Protein AF-B6VW07-F1 (afdb_monomer_lite)

Organism: NCBI:txid483217

Sequence (89 aa):
MEALFSCKKGFHIRVNNLRHVVILFDALLENSFIQSRWQSVLDKGRFLQSKDGARFITASNLSSALSAVRNNKTSVICGIKRIIKELVL

Secondary structure (DSSP, 8-state):
-HHHHTT-TT--EEES-HHHHHHHHHHHHHTTSS-TTHHHHHHHTT-EEETTSSSBPPHHHHHHHHHHHHT---HHHHHHHHHHHHTT-

Structure (mmCIF, N/CA/C/O backbone):
data_AF-B6VW07-F1
#
_entry.id   AF-B6VW07-F1
#
loop_
_atom_site.group_PDB
_atom_site.id
_atom_site.type_symbol
_atom_site.label_atom_id
_atom_site.label_alt_id
_atom_site.label_comp_id
_atom_site.label_asym_id
_atom_site.label_entity_id
_atom_site.label_seq_id
_atom_site.pdbx_PDB_ins_code
_atom_site.Cartn_x
_atom_site.Cartn_y
_atom_site.Cartn_z
_atom_site.occupancy
_atom_site.B_iso_or_equiv
_atom_site.auth_seq_id
_atom_site.auth_comp_id
_atom_site.auth_asym_id
_atom_site.auth_atom_id
_atom_site.pdbx_PDB_model_num
ATOM 1 N N . MET A 1 1 ? -10.303 0.771 -10.336 1.00 80.31 1 MET A N 1
ATOM 2 C CA . MET A 1 1 ? -9.908 0.615 -8.914 1.00 80.31 1 MET A CA 1
ATOM 3 C C . MET A 1 1 ? -10.282 -0.747 -8.360 1.00 80.31 1 MET A C 1
ATOM 5 O O . MET A 1 1 ? -9.484 -1.288 -7.613 1.00 80.31 1 MET A O 1
ATOM 9 N N . GLU A 1 2 ? -11.406 -1.336 -8.772 1.00 90.38 2 GLU A N 1
ATOM 10 C CA . GLU A 1 2 ? -11.821 -2.687 -8.358 1.00 90.38 2 GLU A CA 1
ATOM 11 C C . GLU A 1 2 ? -10.705 -3.733 -8.461 1.00 90.38 2 GLU A C 1
ATOM 13 O O . GLU A 1 2 ? -10.429 -4.409 -7.482 1.00 90.38 2 GLU A O 1
ATOM 18 N N . ALA A 1 3 ? -9.973 -3.784 -9.581 1.00 92.69 3 ALA A N 1
ATOM 19 C CA . ALA A 1 3 ? -8.865 -4.727 -9.769 1.00 92.69 3 ALA A CA 1
ATOM 20 C C . ALA A 1 3 ? -7.740 -4.616 -8.715 1.00 92.69 3 ALA A C 1
ATOM 22 O O . ALA A 1 3 ? -7.079 -5.611 -8.421 1.00 92.69 3 ALA A O 1
ATOM 23 N N . LEU A 1 4 ? -7.519 -3.421 -8.149 1.00 93.69 4 LEU A N 1
ATOM 24 C CA . LEU A 1 4 ? -6.542 -3.207 -7.079 1.00 93.69 4 LEU A CA 1
ATOM 25 C C . LEU A 1 4 ? -7.046 -3.814 -5.767 1.00 93.69 4 LEU A C 1
ATOM 27 O O . LEU A 1 4 ? -6.334 -4.579 -5.125 1.00 93.69 4 LEU A O 1
ATOM 31 N N . PHE A 1 5 ? -8.286 -3.494 -5.393 1.00 91.75 5 PHE A N 1
ATOM 32 C CA . PHE A 1 5 ? -8.891 -3.958 -4.144 1.00 91.75 5 PHE A CA 1
ATOM 33 C C . PHE A 1 5 ? -9.271 -5.442 -4.182 1.00 91.75 5 PHE A C 1
ATOM 35 O O . PHE A 1 5 ? -9.208 -6.113 -3.158 1.00 91.75 5 PHE A O 1
ATOM 42 N N . SER A 1 6 ? -9.552 -5.992 -5.364 1.00 93.62 6 SER A N 1
ATOM 43 C CA . SER A 1 6 ? -9.741 -7.428 -5.579 1.00 93.62 6 SER A CA 1
ATOM 44 C C . SER A 1 6 ? -8.420 -8.202 -5.683 1.00 93.62 6 SER A C 1
ATOM 46 O O . SER A 1 6 ? -8.443 -9.393 -5.984 1.00 93.62 6 SER A O 1
ATOM 48 N N . CYS A 1 7 ? -7.268 -7.536 -5.525 1.00 93.94 7 CYS A N 1
ATOM 49 C CA . CYS A 1 7 ? -5.936 -8.131 -5.664 1.00 93.94 7 CYS A CA 1
ATOM 50 C C . CYS A 1 7 ? -5.758 -8.922 -6.978 1.00 93.94 7 CYS A C 1
ATOM 52 O O . CYS A 1 7 ? -5.182 -10.013 -6.992 1.00 93.94 7 CYS A O 1
ATOM 54 N N . LYS A 1 8 ? -6.276 -8.395 -8.098 1.00 96.56 8 LYS A N 1
ATOM 55 C CA . LYS A 1 8 ? -6.279 -9.094 -9.391 1.00 96.56 8 LYS A CA 1
ATOM 56 C C . LYS A 1 8 ? -4.848 -9.391 -9.850 1.00 96.56 8 LYS A C 1
ATOM 58 O O . LYS A 1 8 ? -4.053 -8.480 -10.063 1.00 96.56 8 LYS A O 1
ATOM 63 N N . LYS A 1 9 ? -4.523 -10.667 -10.073 1.00 93.31 9 LYS A N 1
ATOM 64 C CA . LYS A 1 9 ? -3.184 -11.091 -10.517 1.00 93.31 9 LYS A CA 1
ATOM 65 C C . LYS A 1 9 ? -2.774 -10.390 -11.820 1.00 93.31 9 LYS A C 1
ATOM 67 O O . LYS A 1 9 ? -3.558 -10.315 -12.762 1.00 93.31 9 LYS A O 1
ATOM 72 N N . GLY A 1 10 ? -1.536 -9.893 -11.866 1.00 94.06 10 GLY A N 1
ATOM 73 C CA . GLY A 1 10 ? -0.963 -9.199 -13.027 1.00 94.06 10 GLY A CA 1
ATOM 74 C C . GLY A 1 10 ? -1.412 -7.742 -13.193 1.00 94.06 10 GLY A C 1
ATOM 75 O O . GLY A 1 10 ? -0.818 -7.012 -13.986 1.00 94.06 10 GLY A O 1
ATOM 76 N N . PHE A 1 11 ? -2.411 -7.290 -12.430 1.00 96.19 11 PHE A N 1
ATOM 77 C CA . PHE A 1 11 ? -2.788 -5.883 -12.397 1.00 96.19 11 PHE A CA 1
ATOM 78 C C . PHE A 1 11 ? -1.721 -5.063 -11.669 1.00 96.19 11 PHE A C 1
ATOM 80 O O . PHE A 1 11 ? -1.194 -5.483 -10.645 1.00 96.19 11 PHE A O 1
ATOM 87 N N . HIS A 1 12 ? -1.431 -3.872 -12.178 1.00 96.50 12 HIS A N 1
ATOM 88 C CA . HIS A 1 12 ? -0.637 -2.871 -11.480 1.00 96.50 12 HIS A CA 1
ATOM 89 C C . HIS A 1 12 ? -1.025 -1.478 -11.973 1.00 96.50 12 HIS A C 1
ATOM 91 O O . HIS A 1 12 ? -1.557 -1.317 -13.073 1.00 96.50 12 HIS A O 1
ATOM 97 N N . ILE A 1 13 ? -0.762 -0.464 -11.155 1.00 96.19 13 ILE A N 1
ATOM 98 C CA . ILE A 1 13 ? -1.007 0.938 -11.490 1.00 96.19 13 ILE A CA 1
ATOM 99 C C . ILE A 1 13 ? 0.242 1.776 -11.223 1.00 96.19 13 ILE A C 1
ATOM 101 O O . ILE A 1 13 ? 0.960 1.556 -10.247 1.00 96.19 13 ILE A O 1
ATOM 105 N N . ARG A 1 14 ? 0.496 2.763 -12.086 1.00 96.81 14 ARG A N 1
ATOM 106 C CA . ARG A 1 14 ? 1.571 3.736 -11.878 1.00 96.81 14 ARG A CA 1
ATOM 107 C C . ARG A 1 14 ? 1.155 4.788 -10.862 1.00 96.81 14 ARG A C 1
ATOM 109 O O . ARG A 1 14 ? 0.089 5.393 -10.963 1.00 96.81 14 ARG A O 1
ATOM 116 N N . VAL A 1 15 ? 2.032 5.034 -9.903 1.00 95.69 15 VAL A N 1
ATOM 117 C CA . VAL A 1 15 ? 1.827 5.981 -8.814 1.00 95.69 15 VAL A CA 1
ATOM 118 C C . VAL A 1 15 ? 2.614 7.252 -9.097 1.00 95.69 15 VAL A C 1
ATOM 120 O O . VAL A 1 15 ? 3.842 7.264 -9.052 1.00 95.69 15 VAL A O 1
ATOM 123 N N . ASN A 1 16 ? 1.899 8.349 -9.350 1.00 94.69 16 ASN A N 1
ATOM 124 C CA . ASN A 1 16 ? 2.518 9.663 -9.540 1.00 94.69 16 ASN A CA 1
ATOM 125 C C . ASN A 1 16 ? 2.982 10.283 -8.211 1.00 94.69 16 ASN A C 1
ATOM 127 O O . ASN A 1 16 ? 4.046 10.890 -8.151 1.00 94.69 16 ASN A O 1
ATOM 131 N N . ASN A 1 17 ? 2.192 10.125 -7.142 1.00 93.12 17 ASN A N 1
ATOM 132 C CA . ASN A 1 17 ? 2.512 10.653 -5.818 1.00 93.12 17 ASN A CA 1
ATOM 133 C C . ASN A 1 17 ? 2.266 9.598 -4.735 1.00 93.12 17 ASN A C 1
ATOM 135 O O . ASN A 1 17 ? 1.128 9.335 -4.341 1.00 93.12 17 ASN A O 1
ATOM 139 N N . LEU A 1 18 ? 3.358 9.020 -4.231 1.00 94.88 18 LEU A N 1
ATOM 140 C CA . LEU A 1 18 ? 3.303 7.961 -3.227 1.00 94.88 18 LEU A CA 1
ATOM 141 C C . LEU A 1 18 ? 2.717 8.439 -1.893 1.00 94.88 18 LEU A C 1
ATOM 143 O O . LEU A 1 18 ? 2.038 7.668 -1.224 1.00 94.88 18 LEU A O 1
ATOM 147 N N . ARG A 1 19 ? 2.908 9.716 -1.531 1.00 94.06 19 ARG A N 1
ATOM 148 C CA . ARG A 1 19 ? 2.379 10.291 -0.283 1.00 94.06 19 ARG A CA 1
ATOM 149 C C . ARG A 1 19 ? 0.852 10.282 -0.255 1.00 94.06 19 ARG A C 1
ATOM 151 O O . ARG A 1 19 ? 0.262 10.022 0.786 1.00 94.06 19 ARG A O 1
ATOM 158 N N . HIS A 1 20 ? 0.211 10.527 -1.396 1.00 94.31 20 HIS A N 1
ATOM 159 C CA . HIS A 1 20 ? -1.251 10.482 -1.485 1.00 94.31 20 HIS A CA 1
ATOM 160 C C . HIS A 1 20 ? -1.767 9.048 -1.368 1.00 94.31 20 HIS A C 1
ATOM 162 O O . HIS A 1 20 ? -2.744 8.805 -0.668 1.00 94.31 20 HIS A O 1
ATOM 168 N N . VAL A 1 21 ? -1.080 8.095 -2.008 1.00 95.25 21 VAL A N 1
ATOM 169 C CA . VAL A 1 21 ? -1.451 6.676 -1.939 1.00 95.25 21 VAL A CA 1
ATOM 170 C C . VAL A 1 21 ? -1.357 6.162 -0.510 1.00 95.25 21 VAL A C 1
ATOM 172 O O . VAL A 1 21 ? -2.310 5.568 -0.021 1.00 95.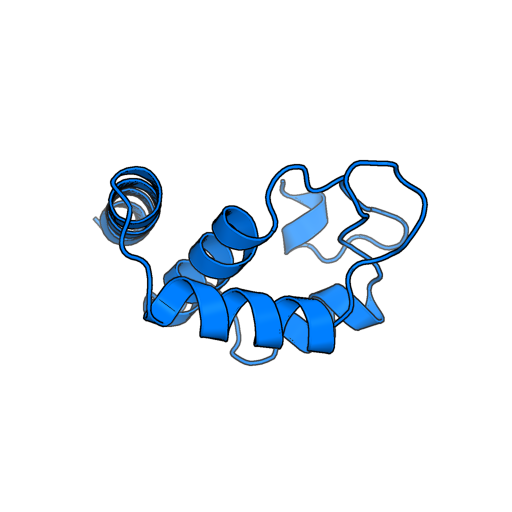25 21 VAL A O 1
ATOM 175 N N . VAL A 1 22 ? -0.250 6.415 0.190 1.00 96.19 22 VAL A N 1
ATOM 176 C CA . VAL A 1 22 ? -0.110 5.900 1.558 1.00 96.19 22 VAL A CA 1
ATOM 177 C C . VAL A 1 22 ? -1.150 6.485 2.507 1.00 96.19 22 VAL A C 1
ATOM 179 O O . VAL A 1 22 ? -1.662 5.748 3.336 1.00 96.19 22 VAL A O 1
ATOM 182 N N . ILE A 1 23 ? -1.531 7.756 2.347 1.00 95.56 23 ILE A N 1
ATOM 183 C CA . ILE A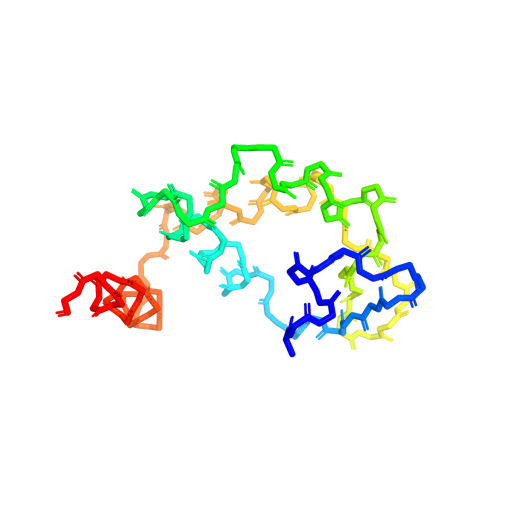 1 23 ? -2.592 8.367 3.160 1.00 95.56 23 ILE A CA 1
ATOM 184 C C . ILE A 1 23 ? -3.966 7.808 2.836 1.00 95.56 23 ILE A C 1
ATOM 186 O O . ILE A 1 23 ? -4.764 7.627 3.748 1.00 95.56 23 ILE A O 1
ATOM 190 N N . LEU A 1 24 ? -4.245 7.520 1.565 1.00 95.38 24 LEU A N 1
ATOM 191 C CA . LEU A 1 24 ? -5.486 6.863 1.177 1.00 95.38 24 LEU A CA 1
ATOM 192 C C . LEU A 1 24 ? -5.623 5.509 1.885 1.00 95.38 24 LEU A C 1
ATOM 194 O O . LEU A 1 24 ? -6.641 5.250 2.514 1.00 95.38 24 LEU A O 1
ATOM 198 N N . PHE A 1 25 ? -4.592 4.665 1.821 1.00 96.62 25 PHE A N 1
ATOM 199 C CA . PHE A 1 25 ? -4.622 3.348 2.462 1.00 96.62 25 PHE A CA 1
ATOM 200 C C . PHE A 1 25 ? -4.620 3.433 3.996 1.00 96.62 25 PHE A C 1
ATOM 202 O O . PHE A 1 25 ? -5.315 2.655 4.642 1.00 96.62 25 PHE A O 1
ATOM 209 N N . ASP A 1 26 ? -3.904 4.394 4.583 1.00 95.38 26 ASP A N 1
ATOM 210 C CA . ASP A 1 26 ? -3.930 4.651 6.029 1.00 95.38 26 ASP A CA 1
ATOM 211 C C . ASP A 1 26 ? -5.330 5.081 6.493 1.00 95.38 26 ASP A C 1
ATOM 213 O O . ASP A 1 26 ? -5.862 4.519 7.442 1.00 95.38 26 ASP A O 1
ATOM 217 N N . ALA A 1 27 ? -5.988 5.986 5.761 1.00 95.00 27 ALA A N 1
ATOM 218 C CA . ALA A 1 27 ? -7.356 6.413 6.055 1.00 95.00 27 ALA A CA 1
ATOM 219 C C . ALA A 1 27 ? -8.371 5.270 5.888 1.00 95.00 27 ALA A C 1
ATOM 221 O O . ALA A 1 27 ? -9.288 5.135 6.696 1.00 95.00 27 ALA A O 1
ATOM 222 N N . LEU A 1 28 ? -8.214 4.427 4.863 1.00 96.06 28 LEU A N 1
ATOM 223 C CA . LEU A 1 28 ? -9.056 3.241 4.687 1.00 96.06 28 LEU A CA 1
ATOM 224 C C . LEU A 1 28 ? -8.900 2.263 5.860 1.00 96.06 28 LEU A C 1
ATOM 226 O O . LEU A 1 28 ? -9.893 1.706 6.322 1.00 96.06 28 LEU A O 1
ATOM 230 N N . LEU A 1 29 ? -7.674 2.077 6.358 1.00 95.94 29 LEU A N 1
ATOM 231 C CA . LEU A 1 29 ? -7.398 1.255 7.537 1.00 95.94 29 LEU A CA 1
ATOM 232 C C . LEU A 1 29 ? -7.992 1.871 8.812 1.00 95.94 29 LEU A C 1
ATOM 234 O O . LEU A 1 29 ? -8.635 1.157 9.575 1.00 95.94 29 LEU A O 1
ATOM 238 N N . GLU A 1 30 ? -7.819 3.180 9.027 1.00 94.56 30 GLU A N 1
ATOM 239 C CA . GLU A 1 30 ? -8.393 3.922 10.166 1.00 94.56 30 GLU A CA 1
ATOM 240 C C . GLU A 1 30 ? -9.923 3.756 10.246 1.00 94.56 30 GLU A C 1
ATOM 242 O O . GLU A 1 30 ? -10.480 3.721 11.339 1.00 94.56 30 GLU A O 1
ATOM 247 N N . ASN A 1 31 ? -10.592 3.602 9.098 1.00 94.75 31 ASN A N 1
ATOM 248 C CA . ASN A 1 31 ? -12.041 3.397 8.998 1.00 94.75 31 ASN A CA 1
ATOM 249 C C . ASN A 1 31 ? -12.435 1.919 8.783 1.00 94.75 31 ASN A C 1
ATOM 251 O O . ASN A 1 31 ? -13.565 1.629 8.409 1.00 94.75 31 ASN A O 1
ATOM 255 N N . SER A 1 32 ? -11.525 0.969 9.030 1.00 94.56 32 SER A N 1
ATOM 256 C CA . SER A 1 32 ? -11.771 -0.484 8.948 1.00 94.56 32 SER A CA 1
ATOM 257 C C . SER A 1 32 ? -12.223 -1.017 7.576 1.00 94.56 32 SER A C 1
ATOM 259 O O . SER A 1 32 ? -12.736 -2.130 7.485 1.00 94.56 32 SER A O 1
ATOM 261 N N . PHE A 1 33 ? -11.984 -0.280 6.486 1.00 94.31 33 PHE A N 1
ATOM 262 C CA . PHE A 1 33 ? -12.302 -0.732 5.124 1.00 94.31 33 PHE A CA 1
ATOM 263 C C . PHE A 1 33 ? -11.308 -1.768 4.583 1.00 94.31 33 PHE A C 1
ATOM 265 O O . PHE A 1 33 ? -11.618 -2.503 3.646 1.00 94.31 33 PHE A O 1
ATOM 272 N N . ILE A 1 34 ? -10.097 -1.821 5.145 1.00 95.38 34 ILE A N 1
ATOM 273 C CA . ILE A 1 34 ? -9.038 -2.754 4.748 1.00 95.38 34 ILE A CA 1
ATOM 274 C C . ILE A 1 34 ? -8.305 -3.317 5.968 1.00 95.38 34 ILE A C 1
ATOM 276 O O . ILE A 1 34 ? -8.394 -2.800 7.077 1.00 95.38 34 ILE A O 1
ATOM 280 N N . GLN A 1 35 ? -7.524 -4.372 5.743 1.00 95.25 35 GLN A N 1
ATOM 281 C CA . GLN A 1 35 ? -6.733 -5.035 6.778 1.00 95.25 35 GLN A CA 1
ATOM 282 C C . GLN A 1 35 ? -5.381 -4.341 7.021 1.00 95.25 35 GLN A C 1
ATOM 284 O O . GLN A 1 35 ? -4.780 -3.760 6.114 1.00 95.25 35 GLN A O 1
ATOM 289 N N . SER A 1 36 ? -4.835 -4.487 8.233 1.00 95.38 36 SER A N 1
ATOM 290 C CA . SER A 1 36 ? -3.571 -3.856 8.668 1.00 95.38 36 SER A CA 1
ATOM 291 C C . SER A 1 36 ? -2.341 -4.251 7.839 1.00 95.38 36 SER A C 1
ATOM 293 O O . SER A 1 36 ? -1.356 -3.519 7.783 1.00 95.38 36 SER A O 1
ATOM 295 N N . ARG A 1 37 ? -2.395 -5.392 7.143 1.00 96.12 37 ARG A N 1
ATOM 296 C CA . ARG A 1 37 ? -1.295 -5.927 6.320 1.00 96.12 37 ARG A CA 1
ATOM 297 C C . ARG A 1 37 ? -1.230 -5.349 4.901 1.00 96.12 37 ARG A C 1
ATOM 299 O O . ARG A 1 37 ? -0.480 -5.875 4.077 1.00 96.12 37 ARG A O 1
ATOM 306 N N . TRP A 1 38 ? -1.981 -4.288 4.599 1.00 97.38 38 TRP A N 1
ATOM 307 C CA . TRP A 1 38 ? -2.111 -3.734 3.246 1.00 97.38 38 TRP A CA 1
ATOM 308 C C . TRP A 1 38 ? -0.768 -3.430 2.563 1.00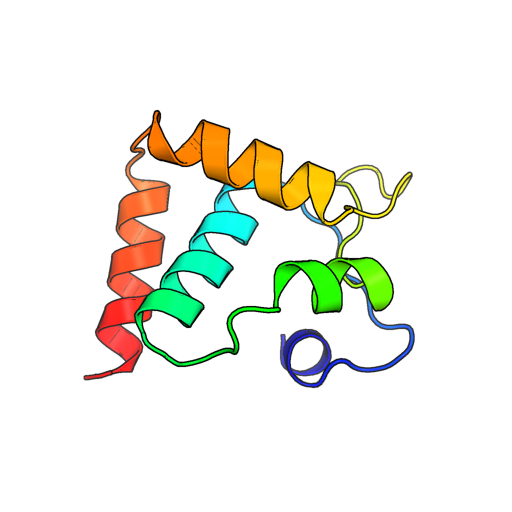 97.38 38 TRP A C 1
ATOM 310 O O . TRP A 1 38 ? -0.619 -3.726 1.381 1.00 97.38 38 TRP A O 1
ATOM 320 N N . GLN A 1 39 ? 0.246 -2.939 3.287 1.00 97.94 39 GLN A N 1
ATOM 321 C CA . GLN A 1 39 ? 1.570 -2.685 2.698 1.00 97.94 39 GLN A CA 1
ATOM 322 C C . GLN A 1 39 ? 2.217 -3.956 2.140 1.00 97.94 39 GLN A C 1
ATOM 324 O O . GLN A 1 39 ? 2.766 -3.944 1.041 1.00 97.94 39 GLN A O 1
ATOM 329 N N . SER A 1 40 ? 2.123 -5.066 2.880 1.00 97.88 40 SER A N 1
ATOM 330 C CA . SER A 1 40 ? 2.672 -6.352 2.447 1.00 97.88 40 SER A CA 1
ATOM 331 C C . SER A 1 40 ? 1.899 -6.919 1.258 1.00 97.88 40 SER A C 1
ATOM 333 O O . SER A 1 40 ? 2.507 -7.516 0.373 1.00 97.88 40 SER A O 1
ATOM 335 N N . VAL A 1 41 ? 0.579 -6.711 1.217 1.00 97.19 41 VAL A N 1
ATOM 336 C CA . VAL A 1 41 ? -0.271 -7.115 0.087 1.00 97.19 41 VAL A CA 1
ATOM 337 C C . VAL A 1 41 ? 0.117 -6.351 -1.181 1.00 97.19 41 VAL A C 1
ATOM 339 O O . VAL A 1 41 ? 0.309 -6.971 -2.226 1.00 97.19 41 VAL A O 1
ATOM 342 N N . LEU A 1 42 ? 0.294 -5.029 -1.087 1.00 97.50 42 LEU A N 1
ATOM 343 C CA . LEU A 1 42 ? 0.700 -4.189 -2.218 1.00 97.50 42 LEU A CA 1
ATOM 344 C C . LEU A 1 42 ? 2.086 -4.544 -2.759 1.00 97.50 42 LEU A C 1
ATOM 346 O O . LEU A 1 42 ? 2.257 -4.619 -3.977 1.00 97.50 42 LEU A O 1
ATOM 350 N N . ASP A 1 43 ? 3.039 -4.796 -1.863 1.00 98.06 43 ASP A N 1
ATOM 351 C CA . ASP A 1 43 ? 4.409 -5.182 -2.207 1.00 98.06 43 ASP A CA 1
ATOM 352 C C . ASP A 1 43 ? 4.457 -6.561 -2.880 1.00 98.06 43 ASP A C 1
ATOM 354 O O . ASP A 1 43 ? 4.847 -6.695 -4.042 1.00 98.06 43 ASP A O 1
ATOM 358 N N . LYS A 1 44 ? 3.949 -7.595 -2.196 1.00 97.06 44 LYS A N 1
ATOM 359 C CA . LYS A 1 44 ? 3.970 -8.976 -2.705 1.00 97.0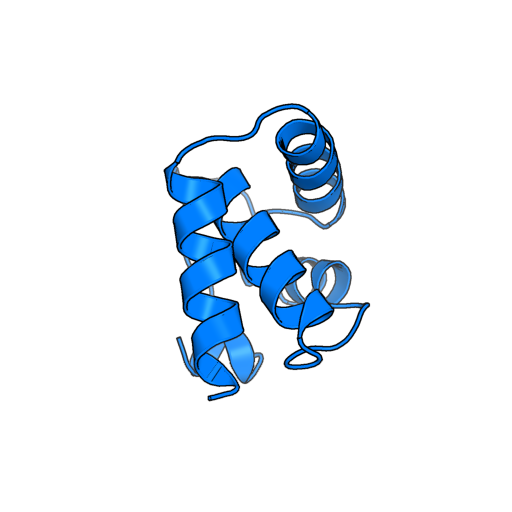6 44 LYS A CA 1
ATOM 360 C C . LYS A 1 44 ? 3.171 -9.134 -3.995 1.00 97.06 44 LYS A C 1
ATOM 362 O O . LYS A 1 44 ? 3.565 -9.906 -4.865 1.00 97.06 44 LYS A O 1
ATOM 367 N N . GLY A 1 45 ? 2.063 -8.405 -4.122 1.00 96.50 45 GLY A N 1
ATOM 368 C CA . GLY A 1 45 ? 1.238 -8.392 -5.327 1.00 96.50 45 GLY A CA 1
ATOM 369 C C . GLY A 1 45 ? 1.811 -7.560 -6.472 1.00 96.50 45 GLY A C 1
ATOM 370 O O . GLY A 1 45 ? 1.295 -7.647 -7.583 1.00 96.50 45 GLY A O 1
ATOM 371 N N . ARG A 1 46 ? 2.871 -6.770 -6.231 1.00 97.62 46 ARG A N 1
ATOM 372 C CA . ARG A 1 46 ? 3.452 -5.820 -7.195 1.00 97.62 46 ARG A CA 1
ATOM 373 C C . ARG A 1 46 ? 2.397 -4.894 -7.807 1.00 97.62 46 ARG A C 1
ATOM 375 O O . ARG A 1 46 ? 2.431 -4.583 -8.994 1.00 97.62 46 ARG A O 1
ATOM 382 N N . PHE A 1 47 ? 1.451 -4.438 -6.987 1.00 97.75 47 PHE A N 1
ATOM 383 C CA . PHE A 1 47 ? 0.288 -3.689 -7.468 1.00 97.75 47 PHE A CA 1
ATOM 384 C C . PHE A 1 47 ? 0.591 -2.221 -7.789 1.00 97.75 47 PHE A C 1
ATOM 386 O O . PHE A 1 47 ? -0.165 -1.578 -8.518 1.00 97.75 47 PHE A O 1
ATOM 393 N N . LEU A 1 48 ? 1.685 -1.678 -7.253 1.00 97.88 48 LEU A N 1
ATOM 394 C CA . LEU A 1 48 ? 2.067 -0.281 -7.418 1.00 97.88 48 LEU A CA 1
ATOM 395 C C . LEU A 1 48 ? 3.413 -0.170 -8.126 1.00 97.88 48 LEU A C 1
ATOM 397 O O . LEU A 1 48 ? 4.410 -0.742 -7.687 1.00 97.88 48 LEU A O 1
ATOM 401 N N . GLN A 1 49 ? 3.450 0.626 -9.186 1.00 97.44 49 GLN A N 1
ATOM 402 C CA . GLN A 1 49 ? 4.651 0.927 -9.954 1.00 97.44 49 GLN A CA 1
ATOM 403 C C . GLN A 1 49 ? 5.024 2.403 -9.788 1.00 97.44 49 GLN A C 1
ATOM 405 O O . GLN A 1 49 ? 4.155 3.254 -9.591 1.00 97.44 49 GLN A O 1
ATOM 410 N N . SER A 1 50 ? 6.311 2.727 -9.857 1.00 96.25 50 SER A N 1
ATOM 411 C CA . SER A 1 50 ? 6.802 4.102 -9.855 1.00 96.25 50 SER A CA 1
ATOM 412 C C . SER A 1 50 ? 6.253 4.899 -11.041 1.00 96.25 50 SER A C 1
ATOM 414 O O . SER A 1 50 ? 5.809 4.342 -12.047 1.00 96.25 50 SER A O 1
ATOM 416 N N . LYS A 1 51 ? 6.281 6.229 -10.922 1.00 94.56 51 LYS A N 1
ATOM 417 C CA . LYS A 1 51 ? 5.791 7.156 -11.952 1.00 94.56 51 LYS A CA 1
ATOM 418 C C . LYS A 1 51 ? 6.391 6.879 -13.335 1.00 94.56 51 LYS A C 1
ATOM 420 O O . LYS A 1 51 ? 5.671 6.893 -14.328 1.00 94.56 51 LYS A O 1
ATOM 425 N N . ASP A 1 52 ? 7.696 6.634 -13.375 1.00 93.94 52 ASP A N 1
ATOM 426 C CA . ASP A 1 52 ? 8.467 6.327 -14.583 1.00 93.94 52 ASP A CA 1
ATOM 427 C C . ASP A 1 52 ? 8.253 4.893 -15.098 1.00 93.94 52 ASP A C 1
ATOM 429 O O . ASP A 1 52 ? 8.729 4.543 -16.173 1.00 93.94 52 ASP A O 1
ATOM 433 N N . GLY A 1 53 ? 7.527 4.053 -14.356 1.00 93.88 53 GLY A N 1
ATOM 434 C CA . GLY A 1 53 ? 7.311 2.652 -1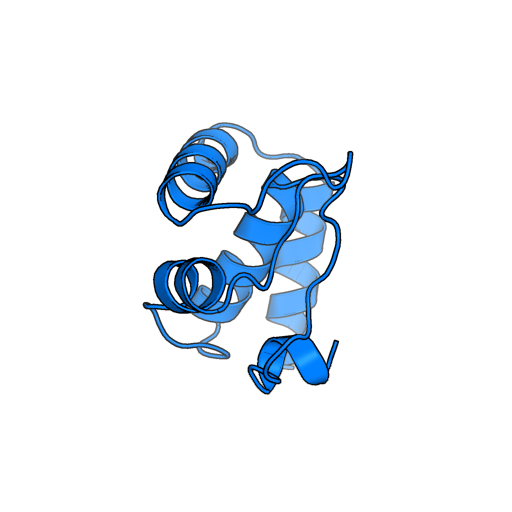4.696 1.00 93.88 53 GLY A CA 1
ATOM 435 C C . GLY A 1 53 ? 8.531 1.754 -14.472 1.00 93.88 53 GLY A C 1
ATOM 436 O O . GLY A 1 53 ? 8.458 0.562 -14.754 1.00 93.88 53 GLY A O 1
ATOM 437 N N . ALA A 1 54 ? 9.648 2.282 -13.967 1.00 94.00 54 ALA A N 1
ATOM 438 C CA . ALA A 1 54 ? 10.903 1.539 -13.908 1.00 94.00 54 ALA A CA 1
ATOM 439 C C . ALA A 1 54 ? 10.945 0.508 -12.772 1.00 94.00 54 ALA A C 1
ATOM 441 O O . ALA A 1 54 ? 11.645 -0.500 -12.873 1.00 94.00 54 ALA A O 1
ATOM 442 N N . ARG A 1 55 ? 10.242 0.758 -11.660 1.00 96.50 55 ARG A N 1
ATOM 443 C CA . ARG A 1 55 ? 10.344 -0.053 -10.437 1.00 96.50 55 ARG A CA 1
ATOM 444 C C . ARG A 1 55 ? 8.986 -0.258 -9.785 1.00 96.50 55 ARG A C 1
ATOM 446 O O . ARG A 1 55 ? 8.101 0.588 -9.874 1.00 96.50 55 ARG A O 1
ATOM 453 N N . PHE A 1 56 ? 8.831 -1.376 -9.086 1.00 98.12 56 PHE A N 1
ATOM 454 C CA . PHE A 1 56 ? 7.687 -1.580 -8.203 1.00 98.12 56 PHE A CA 1
ATOM 455 C C . PHE A 1 56 ? 7.934 -0.916 -6.850 1.00 98.12 56 PHE A C 1
ATOM 457 O O . PHE A 1 56 ? 9.065 -0.853 -6.367 1.00 98.12 56 PHE A O 1
ATOM 464 N N . ILE A 1 57 ? 6.863 -0.402 -6.256 1.00 98.12 57 ILE A N 1
ATOM 465 C CA . ILE A 1 57 ? 6.884 0.186 -4.921 1.00 98.12 57 ILE A CA 1
ATOM 466 C C . ILE A 1 57 ? 6.852 -0.948 -3.894 1.00 98.12 57 ILE A C 1
ATOM 468 O O . ILE A 1 57 ? 5.952 -1.784 -3.921 1.00 98.12 57 ILE A O 1
ATOM 472 N N . THR A 1 58 ? 7.815 -0.948 -2.977 1.00 98.19 58 THR A N 1
ATOM 473 C CA . THR A 1 58 ? 7.951 -1.963 -1.918 1.00 98.19 58 THR A CA 1
ATOM 474 C C . THR A 1 58 ? 7.277 -1.532 -0.614 1.00 98.19 58 THR A C 1
ATOM 476 O O . THR A 1 58 ? 6.987 -0.347 -0.413 1.00 98.19 58 THR A O 1
ATOM 479 N N . ALA A 1 59 ? 7.100 -2.463 0.329 1.00 98.12 59 ALA A N 1
ATOM 480 C CA . ALA A 1 59 ? 6.603 -2.157 1.672 1.00 98.12 59 ALA A CA 1
ATOM 481 C C . ALA A 1 59 ? 7.500 -1.142 2.400 1.00 98.12 59 ALA A C 1
ATOM 483 O O . ALA A 1 59 ? 6.999 -0.254 3.091 1.00 98.12 59 ALA A O 1
ATOM 484 N N . SER A 1 60 ? 8.816 -1.198 2.172 1.00 98.12 60 SER A N 1
ATOM 485 C CA . SER A 1 60 ? 9.766 -0.223 2.714 1.00 98.12 60 SER A CA 1
ATOM 486 C C . SER A 1 60 ? 9.520 1.179 2.156 1.00 98.12 60 SER A C 1
ATOM 488 O O . SER A 1 60 ? 9.477 2.142 2.919 1.00 98.12 60 SER A O 1
ATOM 490 N N . ASN A 1 61 ? 9.269 1.314 0.84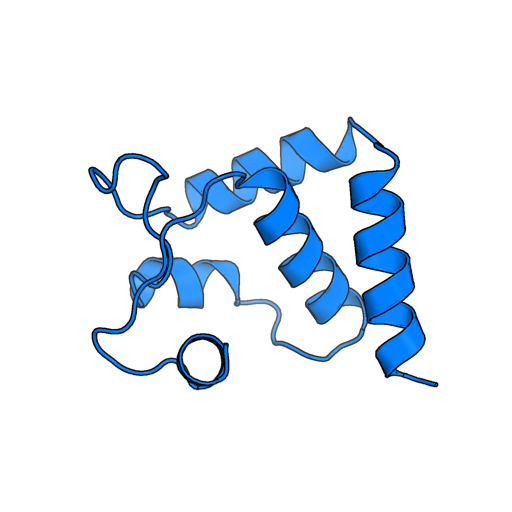6 1.00 97.56 61 ASN A N 1
ATOM 491 C CA . ASN A 1 61 ? 8.914 2.609 0.252 1.00 97.56 61 ASN A CA 1
ATOM 492 C C . ASN A 1 61 ? 7.618 3.174 0.855 1.00 97.56 61 ASN A C 1
ATOM 494 O O . ASN A 1 61 ? 7.544 4.373 1.130 1.00 97.56 61 ASN A O 1
ATOM 498 N N . LEU A 1 62 ? 6.614 2.316 1.076 1.00 97.69 62 LEU A N 1
ATOM 499 C CA . LEU A 1 62 ? 5.338 2.691 1.697 1.00 97.69 62 LEU A CA 1
ATOM 500 C C . LEU A 1 62 ? 5.531 3.161 3.144 1.00 97.69 62 LEU A C 1
ATOM 502 O O . LEU A 1 62 ? 5.032 4.223 3.514 1.00 97.69 62 LEU A O 1
ATOM 506 N N . SER A 1 63 ? 6.300 2.418 3.940 1.00 97.19 63 SER A N 1
ATOM 507 C CA . SER A 1 63 ? 6.619 2.773 5.327 1.00 97.19 63 SER A CA 1
ATOM 508 C C . SER A 1 63 ? 7.359 4.107 5.429 1.00 97.19 63 SER A C 1
ATOM 510 O O . SER A 1 63 ? 6.957 4.980 6.202 1.00 97.19 63 SER A O 1
ATOM 512 N N . SER A 1 64 ? 8.390 4.321 4.606 1.00 96.50 64 SER A N 1
ATOM 513 C CA . SER A 1 64 ? 9.120 5.594 4.576 1.00 96.50 64 SER A CA 1
ATOM 514 C C . SER A 1 64 ? 8.219 6.760 4.167 1.00 96.50 64 SER A C 1
ATOM 516 O O . SER A 1 64 ? 8.280 7.831 4.772 1.00 96.50 64 SER A O 1
ATOM 518 N N . ALA A 1 65 ? 7.347 6.564 3.173 1.00 95.31 65 ALA A N 1
ATOM 519 C CA . ALA A 1 65 ? 6.412 7.597 2.744 1.00 95.31 65 ALA A CA 1
ATOM 520 C C . ALA A 1 65 ? 5.380 7.930 3.832 1.00 95.31 65 ALA A C 1
ATOM 522 O O . ALA A 1 65 ? 5.140 9.112 4.068 1.00 95.31 65 ALA A O 1
ATOM 523 N N . LEU A 1 66 ? 4.822 6.940 4.542 1.00 94.69 66 LEU A N 1
ATOM 524 C CA . LEU A 1 66 ? 3.944 7.194 5.695 1.00 94.69 66 LEU A CA 1
ATOM 525 C C . LEU A 1 66 ? 4.648 8.019 6.768 1.00 94.69 66 LEU A C 1
ATOM 527 O O . LEU A 1 66 ? 4.100 9.016 7.237 1.00 94.69 66 LEU A O 1
ATOM 531 N N . SER A 1 67 ? 5.871 7.626 7.131 1.00 94.12 67 SER A N 1
ATOM 532 C CA . SER A 1 67 ? 6.659 8.346 8.132 1.00 94.12 67 SER A CA 1
ATOM 533 C C . SER A 1 67 ? 6.880 9.803 7.726 1.00 94.12 67 SER A C 1
ATOM 535 O O . SER A 1 67 ? 6.740 10.700 8.552 1.00 94.12 67 SER A O 1
ATOM 537 N N . ALA A 1 68 ? 7.180 10.056 6.450 1.00 91.56 68 ALA A N 1
ATOM 538 C CA . ALA A 1 68 ? 7.367 11.410 5.938 1.00 91.56 68 ALA A CA 1
ATOM 539 C C . ALA A 1 68 ? 6.073 12.238 5.979 1.00 91.56 68 ALA A C 1
ATOM 541 O O . ALA A 1 68 ? 6.119 13.441 6.236 1.00 91.56 68 ALA A O 1
ATOM 542 N N . VAL A 1 69 ? 4.919 11.614 5.731 1.00 90.88 69 VAL A N 1
ATOM 543 C CA . VAL A 1 69 ? 3.635 12.324 5.718 1.00 90.88 69 VAL A CA 1
ATOM 544 C C . VAL A 1 69 ? 3.129 12.655 7.121 1.00 90.88 69 VAL A C 1
ATOM 546 O O . VAL A 1 69 ? 2.526 13.710 7.305 1.00 90.88 69 VAL A O 1
ATOM 549 N N . ARG A 1 70 ? 3.419 11.829 8.133 1.00 82.38 70 ARG A N 1
ATOM 550 C CA . ARG A 1 70 ? 3.053 12.135 9.532 1.00 82.38 70 ARG A CA 1
ATOM 551 C C . ARG A 1 70 ? 3.567 13.501 9.998 1.00 82.38 70 ARG A C 1
ATOM 553 O O . ARG A 1 70 ? 2.904 14.156 10.794 1.00 82.38 70 ARG A O 1
ATOM 560 N N . ASN A 1 71 ? 4.684 13.953 9.434 1.00 81.88 71 ASN A N 1
ATOM 561 C CA . ASN A 1 71 ? 5.310 15.233 9.758 1.00 81.88 71 ASN A CA 1
ATOM 562 C C . ASN A 1 71 ? 4.899 16.383 8.817 1.00 81.88 71 ASN A C 1
ATOM 564 O O . ASN A 1 71 ? 5.365 17.504 8.991 1.00 81.88 71 ASN A O 1
ATOM 568 N N . ASN A 1 72 ? 4.058 16.135 7.805 1.00 78.31 72 ASN A N 1
ATOM 569 C CA . ASN A 1 72 ? 3.722 17.118 6.775 1.00 78.31 72 ASN A CA 1
ATOM 570 C C . ASN A 1 72 ? 2.223 17.083 6.431 1.00 78.31 72 ASN A C 1
ATOM 572 O O . ASN A 1 72 ? 1.781 16.329 5.561 1.00 78.31 72 ASN A O 1
ATOM 576 N N . LYS A 1 73 ? 1.434 17.914 7.124 1.00 76.12 73 LYS A N 1
ATOM 577 C CA . LYS A 1 73 ? -0.001 18.095 6.864 1.00 76.12 73 LYS A CA 1
ATOM 578 C C . LYS A 1 73 ? -0.220 19.089 5.724 1.00 76.12 73 LYS A C 1
ATOM 580 O O . LYS A 1 73 ? -0.010 20.285 5.894 1.00 76.12 73 LYS A O 1
ATOM 585 N N . THR A 1 74 ? -0.717 18.599 4.592 1.00 87.06 74 THR A N 1
ATOM 586 C CA . THR A 1 74 ? -1.167 19.430 3.464 1.00 87.06 74 THR A CA 1
ATOM 587 C C . THR A 1 74 ? -2.689 19.396 3.326 1.00 87.06 74 THR A C 1
ATOM 589 O O . THR A 1 74 ? -3.347 18.461 3.790 1.00 87.06 74 THR A O 1
ATOM 592 N N . SER A 1 75 ? -3.266 20.391 2.643 1.00 88.44 75 SER A N 1
ATOM 593 C CA . SER A 1 75 ? -4.709 20.447 2.356 1.00 88.44 75 SER A CA 1
ATOM 594 C C . SER A 1 75 ? -5.211 19.205 1.612 1.00 88.44 75 SER A C 1
ATOM 596 O O . SER A 1 75 ? -6.292 18.707 1.914 1.00 88.44 75 SER A O 1
ATOM 598 N N . VAL A 1 76 ? -4.403 18.654 0.701 1.00 89.44 76 VAL A N 1
ATOM 599 C CA . VAL A 1 76 ? -4.727 17.425 -0.040 1.00 89.44 76 VAL A CA 1
ATOM 600 C C . VAL A 1 76 ? -4.848 16.225 0.898 1.00 89.44 76 VAL A C 1
ATOM 602 O O . VAL A 1 76 ? -5.799 15.457 0.787 1.00 89.44 76 VAL A O 1
ATOM 605 N N . ILE A 1 77 ? -3.928 16.077 1.854 1.00 89.44 77 ILE A N 1
ATOM 606 C CA . ILE A 1 77 ? -3.964 14.991 2.847 1.00 89.44 77 ILE A CA 1
ATOM 607 C C . ILE A 1 77 ? -5.227 15.092 3.706 1.00 89.44 77 ILE A C 1
ATOM 609 O O . ILE A 1 77 ? -5.916 14.091 3.907 1.00 89.44 77 ILE A O 1
ATOM 613 N N . CYS A 1 78 ? -5.556 16.300 4.172 1.00 90.69 78 CYS A N 1
ATOM 614 C CA . CYS A 1 78 ? -6.790 16.547 4.916 1.00 90.69 78 CYS A CA 1
ATOM 615 C C . CYS A 1 78 ? -8.032 16.221 4.075 1.00 90.69 78 CYS A C 1
ATOM 617 O O . CYS A 1 78 ? -8.954 15.581 4.576 1.00 90.69 78 CYS A O 1
ATOM 619 N N . GLY A 1 79 ? -8.037 16.606 2.796 1.00 93.75 79 GLY A N 1
ATOM 620 C CA . GLY A 1 79 ? -9.119 16.306 1.859 1.00 93.75 79 GLY A CA 1
ATOM 621 C C . GLY A 1 79 ? -9.335 14.805 1.665 1.00 93.75 79 GLY A C 1
ATOM 622 O O . GLY A 1 79 ? -10.468 14.344 1.765 1.00 93.75 79 GLY A O 1
ATOM 623 N N . ILE A 1 80 ? -8.259 14.032 1.474 1.00 92.88 80 ILE A N 1
ATOM 624 C CA . ILE A 1 80 ? -8.334 12.566 1.348 1.00 92.88 80 ILE A CA 1
ATOM 625 C C . ILE A 1 80 ? -8.950 11.953 2.610 1.00 92.88 80 ILE A C 1
ATOM 627 O O . ILE A 1 80 ? -9.907 11.189 2.509 1.00 92.88 80 ILE A O 1
ATOM 631 N N . LYS A 1 81 ? -8.444 12.310 3.799 1.00 92.62 81 LYS A N 1
ATOM 632 C CA . LYS A 1 81 ? -8.978 11.782 5.066 1.00 92.62 81 LYS A CA 1
ATOM 633 C C . LYS A 1 81 ? -10.456 12.128 5.259 1.00 92.62 81 LYS A C 1
ATOM 635 O O . LYS A 1 81 ? -11.215 11.273 5.706 1.00 92.62 81 LYS A O 1
ATOM 640 N N . ARG A 1 82 ? -10.867 13.353 4.908 1.00 94.25 82 ARG A N 1
ATOM 641 C CA . ARG A 1 82 ? -12.269 13.786 4.996 1.00 94.25 82 ARG A CA 1
ATOM 642 C C . ARG A 1 82 ? -13.173 12.938 4.103 1.00 94.25 82 ARG A C 1
ATOM 644 O O . ARG A 1 82 ? -14.138 12.386 4.610 1.00 94.25 82 ARG A O 1
ATOM 651 N N . ILE A 1 83 ? -12.819 12.784 2.825 1.00 95.12 83 ILE A N 1
ATOM 652 C CA . ILE A 1 83 ? -13.618 12.011 1.862 1.00 95.12 83 ILE A CA 1
ATOM 653 C C . ILE A 1 83 ? -13.786 10.562 2.330 1.00 95.12 83 ILE A C 1
ATOM 655 O O . ILE A 1 83 ? -14.888 10.036 2.288 1.00 95.12 83 ILE A O 1
ATOM 659 N N . ILE A 1 84 ? -12.719 9.917 2.817 1.00 94.19 84 ILE A N 1
ATOM 660 C CA . ILE A 1 84 ? -12.818 8.532 3.305 1.00 94.19 84 ILE A CA 1
ATOM 661 C C . ILE A 1 84 ? -13.700 8.425 4.550 1.00 94.19 84 ILE A C 1
ATOM 663 O O . ILE A 1 84 ? -14.466 7.475 4.667 1.00 94.19 84 ILE A O 1
ATOM 667 N N . LYS A 1 85 ? -13.632 9.401 5.459 1.00 92.19 85 LYS A N 1
ATOM 668 C CA . LYS A 1 85 ? -14.506 9.440 6.637 1.00 92.19 85 LYS A CA 1
ATOM 669 C C . LYS A 1 85 ? -15.983 9.602 6.255 1.00 92.19 85 LYS A C 1
ATOM 671 O O . LYS A 1 85 ? -16.844 9.030 6.911 1.00 92.19 85 LYS A O 1
ATOM 676 N N . GLU A 1 86 ? -16.266 10.361 5.202 1.00 93.31 86 GLU A N 1
ATOM 677 C CA . GLU A 1 86 ? -17.623 10.563 4.679 1.00 93.31 86 GLU A CA 1
ATOM 678 C C . GLU A 1 86 ? -18.201 9.306 4.005 1.00 93.31 86 GLU A C 1
ATOM 680 O O . GLU A 1 86 ? -19.411 9.226 3.872 1.00 93.31 86 GLU A O 1
ATOM 685 N N . LEU A 1 87 ? -17.393 8.292 3.656 1.00 88.44 87 LEU A N 1
ATOM 686 C CA . LEU A 1 87 ? -17.897 7.009 3.127 1.00 88.44 87 LEU A CA 1
ATOM 687 C C . LEU A 1 87 ? -18.652 6.160 4.165 1.00 88.44 87 LEU A C 1
ATOM 689 O O . LEU A 1 87 ? -19.241 5.144 3.805 1.00 88.44 87 LEU A O 1
ATOM 693 N N . VAL A 1 88 ? -18.559 6.517 5.448 1.00 72.56 88 VAL A N 1
ATOM 694 C CA . VAL A 1 88 ? -19.235 5.823 6.557 1.00 72.56 88 VAL A CA 1
ATOM 695 C C . VAL A 1 88 ? -20.615 6.440 6.853 1.00 72.56 88 VAL A C 1
ATOM 697 O O . VAL A 1 88 ? -21.403 5.830 7.573 1.00 72.56 88 VAL A O 1
ATOM 700 N N . LEU A 1 89 ? -20.897 7.637 6.320 1.00 54.50 89 LEU A N 1
ATOM 701 C CA . LEU A 1 89 ? -22.178 8.345 6.454 1.00 54.50 89 LEU A CA 1
ATOM 702 C C . LEU A 1 89 ? -23.147 7.943 5.337 1.00 54.50 89 LEU A C 1
ATOM 704 O O . LEU A 1 89 ? -24.352 7.842 5.653 1.00 54.50 89 LEU A O 1
#

pLDDT: mean 93.34, std 6.35, range [54.5, 98.19]

Foldseek 3Di:
DCCVVVLPAPAADEDADLLLVLLLVVLCVVVVVDDPCVQVSCAVSLRYAYNVNPDGQHSVNSVVSPVVVVVPDDPSSVVSNVVSVVVVD

Radius of gyration: 12.83 Å; chains: 1; bounding box: 33×32×25 Å